Protein AF-A0A968FU90-F1 (afdb_monomer_lite)

pLDDT: mean 83.72, std 8.27, range [53.06, 94.0]

Structure (mmCIF, N/CA/C/O backbone):
data_AF-A0A968FU90-F1
#
_entry.id   AF-A0A968FU90-F1
#
loop_
_atom_site.group_PDB
_atom_site.id
_atom_site.type_symbol
_atom_site.label_atom_id
_atom_site.label_alt_id
_atom_site.label_comp_id
_atom_site.label_asym_id
_atom_site.label_entity_id
_atom_site.label_seq_id
_atom_site.pdbx_PDB_ins_code
_atom_site.Cartn_x
_atom_site.Cartn_y
_atom_site.Cartn_z
_atom_site.occupancy
_atom_site.B_iso_or_equiv
_atom_site.auth_seq_id
_atom_site.auth_comp_id
_atom_site.auth_asym_id
_atom_site.auth_atom_id
_atom_site.pdbx_PDB_model_num
ATOM 1 N N . MET A 1 1 ? 13.460 -11.693 4.987 1.00 53.06 1 MET A N 1
ATOM 2 C CA . MET A 1 1 ? 13.644 -10.265 4.635 1.00 53.06 1 MET A CA 1
ATOM 3 C C . MET A 1 1 ? 13.283 -9.438 5.865 1.00 53.06 1 MET A C 1
ATOM 5 O O . MET A 1 1 ? 12.239 -9.709 6.442 1.00 53.06 1 MET A O 1
ATOM 9 N N . ASN A 1 2 ? 14.136 -8.520 6.331 1.00 59.56 2 ASN A N 1
ATOM 10 C CA . ASN A 1 2 ? 13.842 -7.714 7.525 1.00 59.56 2 ASN A CA 1
ATOM 11 C C . ASN A 1 2 ? 12.652 -6.774 7.233 1.00 59.56 2 ASN A C 1
ATOM 13 O O . ASN A 1 2 ? 12.798 -5.812 6.483 1.00 59.56 2 ASN A O 1
ATOM 17 N N . GLN A 1 3 ? 11.470 -7.071 7.786 1.00 68.62 3 GLN A N 1
ATOM 18 C CA . GLN A 1 3 ? 10.212 -6.365 7.478 1.00 68.62 3 GLN A CA 1
ATOM 19 C C . GLN A 1 3 ? 10.122 -4.957 8.092 1.00 68.62 3 GLN A C 1
ATOM 21 O O . GLN A 1 3 ? 9.185 -4.206 7.822 1.00 68.62 3 GLN A O 1
ATOM 26 N N . THR A 1 4 ? 11.111 -4.578 8.901 1.00 78.19 4 THR A N 1
ATOM 27 C CA . THR A 1 4 ? 11.149 -3.302 9.622 1.00 78.19 4 THR A CA 1
ATOM 28 C C . THR A 1 4 ? 11.205 -2.099 8.676 1.00 78.19 4 THR A C 1
ATOM 30 O O . THR A 1 4 ? 10.466 -1.135 8.865 1.00 78.19 4 THR A O 1
ATOM 33 N N . ILE A 1 5 ? 12.032 -2.164 7.625 1.00 78.44 5 ILE A N 1
ATOM 34 C CA . ILE A 1 5 ? 12.237 -1.042 6.693 1.00 78.44 5 ILE A CA 1
ATOM 35 C C . ILE A 1 5 ? 10.966 -0.746 5.872 1.00 78.44 5 ILE A C 1
ATOM 37 O O . ILE A 1 5 ? 10.508 0.399 5.916 1.00 78.44 5 ILE A O 1
ATOM 41 N N . PRO A 1 6 ? 10.327 -1.732 5.199 1.00 80.25 6 PRO A N 1
ATOM 42 C CA . PRO A 1 6 ? 9.061 -1.499 4.500 1.00 80.25 6 PRO A CA 1
ATOM 43 C C . PRO A 1 6 ? 7.963 -0.973 5.424 1.00 80.25 6 PRO A C 1
ATOM 45 O O . PRO A 1 6 ? 7.224 -0.067 5.050 1.00 80.25 6 PRO A O 1
ATOM 48 N N . LYS A 1 7 ? 7.878 -1.476 6.662 1.00 83.12 7 LYS A N 1
ATOM 49 C CA . LYS A 1 7 ? 6.857 -1.033 7.617 1.00 83.12 7 LYS A CA 1
ATOM 50 C C . LYS A 1 7 ? 7.016 0.441 7.990 1.00 83.12 7 LYS A C 1
ATOM 52 O O . LYS A 1 7 ? 6.019 1.163 7.988 1.00 83.12 7 LYS A O 1
ATOM 57 N N . ILE A 1 8 ? 8.238 0.899 8.275 1.00 86.56 8 ILE A N 1
ATOM 58 C CA . ILE A 1 8 ? 8.512 2.317 8.567 1.00 86.56 8 ILE A CA 1
ATOM 59 C C . ILE A 1 8 ? 8.195 3.171 7.339 1.00 86.56 8 ILE A C 1
ATOM 61 O O . ILE A 1 8 ? 7.439 4.135 7.446 1.00 86.56 8 ILE A O 1
ATOM 65 N N . LEU A 1 9 ? 8.707 2.786 6.167 1.00 86.62 9 LEU A N 1
ATOM 66 C CA . LEU A 1 9 ? 8.511 3.536 4.929 1.00 86.62 9 LEU A CA 1
ATOM 67 C C . LEU A 1 9 ? 7.025 3.666 4.574 1.00 86.62 9 LEU A C 1
ATOM 69 O O . LEU A 1 9 ? 6.534 4.774 4.365 1.00 86.62 9 LEU A O 1
ATOM 73 N N . HIS A 1 10 ? 6.290 2.553 4.568 1.00 88.19 10 HIS A N 1
ATOM 74 C CA . HIS A 1 10 ? 4.871 2.548 4.230 1.00 88.19 10 HIS A CA 1
ATOM 75 C C . HIS A 1 10 ? 4.062 3.328 5.270 1.00 88.19 10 HIS A C 1
ATOM 77 O O . HIS A 1 10 ? 3.124 4.026 4.899 1.00 88.19 10 HIS A O 1
ATOM 83 N N . THR A 1 11 ? 4.416 3.255 6.560 1.00 90.56 11 THR A N 1
ATOM 84 C CA . THR A 1 11 ? 3.732 4.032 7.610 1.00 90.56 11 THR A CA 1
ATOM 85 C C . THR A 1 11 ? 3.934 5.532 7.401 1.00 90.56 11 THR A C 1
ATOM 87 O O . THR A 1 11 ? 2.967 6.291 7.454 1.00 90.56 11 THR A O 1
ATOM 90 N N . THR A 1 12 ? 5.160 5.970 7.110 1.00 90.00 12 THR A N 1
ATOM 91 C CA . THR A 1 12 ? 5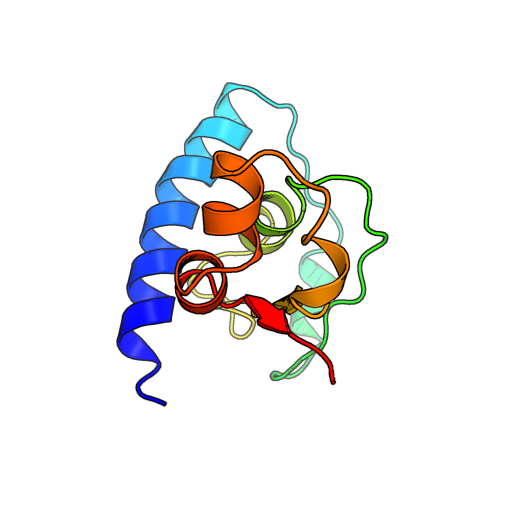.461 7.382 6.831 1.00 90.00 12 THR A CA 1
ATOM 92 C C . THR A 1 12 ? 4.717 7.874 5.592 1.00 90.00 12 THR A C 1
ATOM 94 O O . THR A 1 12 ? 4.038 8.901 5.649 1.00 90.00 12 THR A O 1
ATOM 97 N N . LEU A 1 13 ? 4.769 7.115 4.492 1.00 89.31 13 LEU A N 1
ATOM 98 C CA . LEU A 1 13 ? 4.038 7.439 3.265 1.00 89.31 13 LEU A CA 1
ATOM 99 C C . LEU A 1 13 ? 2.526 7.472 3.512 1.00 89.31 13 LEU A C 1
ATOM 101 O O . LEU A 1 13 ? 1.854 8.390 3.048 1.00 89.31 13 LEU A O 1
ATOM 105 N N . TRP A 1 14 ? 1.992 6.541 4.305 1.00 92.12 14 TRP A N 1
ATOM 106 C CA . TRP A 1 14 ? 0.581 6.531 4.682 1.00 92.12 14 TRP A CA 1
ATOM 107 C C . TRP A 1 14 ? 0.169 7.820 5.395 1.00 92.12 14 TRP A C 1
ATOM 109 O O . TRP A 1 14 ? -0.863 8.387 5.049 1.00 92.12 14 TRP A O 1
ATOM 119 N N . ILE A 1 15 ? 0.962 8.324 6.350 1.00 91.50 15 ILE A N 1
ATOM 120 C CA . ILE A 1 15 ? 0.641 9.574 7.063 1.00 91.50 15 ILE A CA 1
ATOM 121 C C . ILE A 1 15 ? 0.546 10.742 6.077 1.00 91.50 15 ILE A C 1
ATOM 123 O O . ILE A 1 15 ? -0.416 11.514 6.127 1.00 91.50 15 ILE A O 1
ATOM 127 N N . ILE A 1 16 ? 1.527 10.861 5.180 1.00 90.56 16 ILE A N 1
ATOM 128 C CA . ILE A 1 16 ? 1.600 11.941 4.190 1.00 90.56 16 ILE A CA 1
ATOM 129 C C . ILE A 1 16 ? 0.409 11.852 3.233 1.00 90.56 16 ILE A C 1
ATOM 131 O O . ILE A 1 16 ? -0.393 12.784 3.141 1.00 90.56 16 ILE A O 1
ATOM 135 N N . PHE A 1 17 ? 0.236 10.709 2.569 1.00 89.31 17 PHE A N 1
ATOM 136 C CA . PHE A 1 17 ? -0.803 10.550 1.560 1.00 89.31 17 PHE A CA 1
ATOM 137 C C . PHE A 1 17 ? -2.203 10.542 2.152 1.00 89.31 17 PHE A C 1
ATOM 139 O O . PHE A 1 17 ? -3.104 11.094 1.539 1.00 89.31 17 PHE A O 1
ATOM 146 N N . ARG A 1 18 ? -2.422 10.005 3.356 1.00 88.38 18 ARG A N 1
ATOM 147 C CA . ARG A 1 18 ? -3.755 10.038 3.969 1.00 88.38 18 ARG A CA 1
ATOM 148 C C . ARG A 1 18 ? -4.192 11.461 4.300 1.00 88.38 18 ARG A C 1
ATOM 150 O O . ARG A 1 18 ? -5.378 11.763 4.177 1.00 88.38 18 ARG A O 1
ATOM 157 N N . ARG A 1 19 ? -3.260 12.331 4.708 1.00 88.06 19 ARG A N 1
ATOM 158 C CA . ARG A 1 19 ? -3.539 13.761 4.911 1.00 88.06 19 ARG A CA 1
ATOM 159 C C . ARG A 1 19 ? -3.864 14.448 3.593 1.00 88.06 19 ARG A C 1
ATOM 161 O O . ARG A 1 19 ? -4.871 15.143 3.532 1.00 88.06 19 ARG A O 1
ATOM 168 N N . LEU A 1 20 ? -3.071 14.194 2.553 1.00 88.69 20 LEU A N 1
ATOM 169 C CA . LEU A 1 20 ? -3.330 14.726 1.215 1.00 88.69 20 LEU A CA 1
ATOM 170 C C . LEU A 1 20 ? -4.690 14.256 0.694 1.00 88.69 20 LEU A C 1
ATOM 172 O O . LEU A 1 20 ? -5.533 15.091 0.413 1.00 88.69 20 LEU A O 1
ATOM 176 N N . LEU A 1 21 ? -4.961 12.950 0.691 1.00 87.31 21 LEU A N 1
ATOM 177 C CA . LEU A 1 21 ? -6.231 12.378 0.242 1.00 87.31 21 LEU A CA 1
ATOM 178 C C . LEU A 1 21 ? -7.425 12.969 0.997 1.00 87.31 21 LEU A C 1
ATOM 180 O O . LEU A 1 21 ? -8.412 13.323 0.369 1.00 87.31 21 LEU A O 1
ATOM 184 N N . LYS A 1 22 ? -7.343 13.140 2.323 1.00 84.19 22 LYS A N 1
ATOM 185 C CA . LYS A 1 22 ? -8.420 13.793 3.087 1.00 84.19 22 LYS A CA 1
ATOM 186 C C . LYS A 1 22 ? -8.611 15.271 2.734 1.00 84.19 22 LYS A C 1
ATOM 188 O O . LYS A 1 22 ? -9.729 15.758 2.837 1.00 84.19 22 LYS A O 1
ATOM 193 N N . ALA A 1 23 ? -7.536 15.980 2.395 1.00 84.56 23 ALA A N 1
ATOM 194 C CA . ALA A 1 23 ? -7.570 17.416 2.134 1.00 84.56 23 ALA A CA 1
ATOM 195 C C . ALA A 1 23 ? -7.959 17.752 0.688 1.00 84.56 23 ALA A C 1
ATOM 197 O O . ALA A 1 23 ? -8.671 18.724 0.460 1.00 84.56 23 ALA A O 1
ATOM 198 N N . SER A 1 24 ? -7.495 16.968 -0.286 1.00 77.38 24 SER A N 1
ATOM 199 C CA . SER A 1 24 ? -7.622 17.275 -1.713 1.00 77.38 24 SER A CA 1
ATOM 200 C C . SER A 1 24 ? -8.634 16.408 -2.452 1.00 77.38 24 SER A C 1
ATOM 202 O O . SER A 1 24 ? -8.969 16.711 -3.595 1.00 77.38 24 SER A O 1
ATOM 204 N N . THR A 1 25 ? -9.142 15.338 -1.834 1.00 70.38 25 THR A N 1
ATOM 205 C CA . THR A 1 25 ? -10.061 14.409 -2.498 1.00 70.38 25 THR A CA 1
ATOM 206 C C . THR A 1 25 ? -11.229 14.037 -1.587 1.00 70.38 25 THR A C 1
ATOM 208 O O . THR A 1 25 ? -11.091 13.952 -0.369 1.00 70.38 25 THR A O 1
ATOM 211 N N . ARG A 1 26 ? -12.403 13.761 -2.165 1.00 86.19 26 ARG A N 1
ATOM 212 C CA . ARG A 1 26 ? -13.527 13.137 -1.442 1.00 86.19 26 ARG A CA 1
ATOM 213 C C . ARG A 1 26 ? -13.261 11.635 -1.256 1.00 86.19 26 ARG A C 1
ATOM 215 O O . ARG A 1 26 ? -14.059 10.808 -1.678 1.00 86.19 26 ARG A O 1
ATOM 222 N N . PHE A 1 27 ? -12.100 11.281 -0.699 1.00 88.75 27 PHE A N 1
ATOM 223 C CA . PHE A 1 27 ? -11.673 9.892 -0.537 1.00 88.75 27 PHE A CA 1
ATOM 224 C C . PHE A 1 27 ? -12.545 9.184 0.500 1.00 88.75 27 PHE A C 1
ATOM 226 O O . PHE A 1 27 ? -12.361 9.341 1.711 1.00 88.75 27 PHE A O 1
ATOM 233 N N . VAL A 1 28 ? -13.503 8.411 -0.002 1.00 89.69 28 VAL A N 1
ATOM 234 C CA . VAL A 1 28 ? -14.457 7.626 0.779 1.00 89.69 28 VAL A CA 1
ATOM 235 C C . VAL A 1 28 ? -14.023 6.167 0.729 1.00 89.69 28 VAL A C 1
ATOM 237 O O . VAL A 1 28 ? -13.560 5.677 -0.297 1.00 89.69 28 VAL A O 1
ATOM 240 N N . VAL A 1 29 ? -14.127 5.485 1.866 1.00 91.56 29 VAL A N 1
ATOM 241 C CA . VAL A 1 29 ? -13.793 4.067 1.974 1.00 91.56 29 VAL A CA 1
ATOM 242 C C . VAL A 1 29 ? -14.931 3.369 2.693 1.00 91.56 29 VAL A C 1
ATOM 244 O O . VAL A 1 29 ? -15.194 3.676 3.856 1.00 91.56 29 VAL A O 1
ATOM 247 N N . GLU A 1 30 ? -15.548 2.421 2.007 1.00 94.00 30 GLU A N 1
ATOM 248 C CA . GLU A 1 30 ? -16.710 1.655 2.460 1.00 94.00 30 GLU A CA 1
ATOM 249 C C . GLU A 1 30 ? -16.322 0.183 2.659 1.00 94.00 30 GLU A C 1
ATOM 251 O O . GLU A 1 30 ? -15.271 -0.255 2.181 1.00 94.00 30 GLU A O 1
ATOM 256 N N . GLY A 1 31 ? -17.132 -0.584 3.395 1.00 93.00 31 GLY A N 1
ATOM 257 C CA . GLY A 1 31 ? -16.923 -2.027 3.541 1.00 93.00 31 GLY A CA 1
ATOM 258 C C . GLY A 1 31 ? -15.730 -2.427 4.416 1.00 93.00 31 GLY A C 1
ATOM 259 O O . GLY A 1 31 ? -15.237 -3.550 4.303 1.00 93.00 31 GLY A O 1
ATOM 260 N N . LYS A 1 32 ? -15.219 -1.531 5.272 1.00 90.19 32 LYS A N 1
ATOM 261 C CA . LYS A 1 32 ? -14.053 -1.815 6.136 1.00 90.19 32 LYS A CA 1
ATOM 262 C C . LYS A 1 32 ? -14.332 -2.890 7.174 1.00 90.19 32 LYS A C 1
ATOM 264 O O . LYS A 1 32 ? -13.421 -3.610 7.567 1.00 90.19 32 LYS A O 1
ATOM 269 N N . GLU A 1 33 ? -15.569 -2.970 7.626 1.00 91.31 33 GLU A N 1
ATOM 270 C CA . GLU A 1 33 ? -16.086 -3.952 8.566 1.00 91.31 33 GLU A CA 1
ATOM 271 C C . GLU A 1 33 ? -15.894 -5.389 8.068 1.00 91.31 33 GLU A C 1
ATOM 273 O O . GLU A 1 33 ? -15.585 -6.270 8.868 1.00 91.31 33 GLU A O 1
ATOM 278 N N . HIS A 1 34 ? -15.940 -5.619 6.751 1.00 92.19 34 HIS A N 1
ATOM 279 C CA . HIS A 1 34 ? -15.698 -6.940 6.167 1.00 92.19 34 HIS A CA 1
ATOM 280 C C . HIS A 1 34 ? -14.268 -7.436 6.401 1.00 92.19 34 HIS A C 1
ATOM 282 O O . HIS A 1 34 ? -14.031 -8.640 6.449 1.00 92.19 34 HIS A O 1
ATOM 288 N N . LEU A 1 35 ? -13.311 -6.525 6.605 1.00 90.25 35 LEU A N 1
ATOM 289 C CA . LEU A 1 35 ? -11.922 -6.890 6.871 1.00 90.25 35 LEU A CA 1
ATOM 290 C C . LEU A 1 35 ? -11.747 -7.591 8.224 1.00 90.25 35 LEU A C 1
ATOM 292 O O . LEU A 1 35 ? -10.788 -8.338 8.383 1.00 90.25 35 LEU A O 1
ATOM 296 N N . ALA A 1 36 ? -12.649 -7.379 9.190 1.00 88.44 36 ALA A N 1
ATOM 297 C CA . ALA A 1 36 ? -12.569 -8.026 10.502 1.00 88.44 36 ALA A CA 1
ATOM 298 C C . ALA A 1 36 ? -12.839 -9.539 10.436 1.00 88.44 36 ALA A C 1
ATOM 300 O O . ALA A 1 36 ? -12.342 -10.284 11.276 1.00 88.44 36 ALA A O 1
ATOM 301 N N . ALA A 1 37 ? -13.597 -9.991 9.431 1.00 92.25 37 ALA A N 1
ATOM 302 C CA . ALA A 1 37 ? -13.882 -11.406 9.200 1.00 92.25 37 ALA A CA 1
ATOM 303 C C . ALA A 1 37 ? -12.766 -12.127 8.421 1.00 92.25 37 ALA A C 1
ATOM 305 O O . ALA A 1 37 ? -12.791 -13.350 8.296 1.00 92.25 37 ALA A O 1
ATOM 306 N N . ILE A 1 38 ? -11.792 -11.386 7.882 1.00 91.19 38 ILE A N 1
ATOM 307 C CA . ILE A 1 38 ? -10.712 -11.929 7.059 1.00 91.19 38 ILE A CA 1
ATOM 308 C C . ILE A 1 38 ? -9.477 -12.152 7.942 1.00 91.19 38 ILE A C 1
ATOM 310 O O . ILE A 1 38 ? -9.015 -11.253 8.641 1.00 91.19 38 ILE A O 1
ATOM 314 N N . GLY A 1 39 ? -8.914 -13.359 7.904 1.00 89.69 39 GLY A N 1
ATOM 315 C CA . GLY A 1 39 ? -7.624 -13.650 8.531 1.00 89.69 39 GLY A CA 1
ATOM 316 C C . GLY A 1 39 ? -6.452 -13.103 7.708 1.00 89.69 39 GLY A C 1
ATOM 317 O O . GLY A 1 39 ? -6.518 -13.044 6.482 1.00 89.69 39 GLY A O 1
ATOM 318 N N . ALA A 1 40 ? -5.357 -12.724 8.368 1.00 88.56 40 ALA A N 1
ATOM 319 C CA . ALA A 1 40 ? -4.096 -12.418 7.692 1.00 88.56 40 ALA A CA 1
ATOM 320 C C . ALA A 1 40 ? -3.216 -13.685 7.575 1.00 88.56 40 ALA A C 1
ATOM 322 O O . ALA A 1 40 ? -3.225 -14.500 8.499 1.00 88.56 40 ALA A O 1
ATOM 323 N N . PRO A 1 41 ? -2.410 -13.841 6.503 1.00 91.31 41 PRO A N 1
ATOM 324 C CA . PRO A 1 41 ? -2.258 -12.932 5.362 1.00 91.31 41 PRO A CA 1
ATOM 325 C C . PRO A 1 41 ? -3.408 -13.049 4.347 1.00 91.31 41 PRO A C 1
ATOM 327 O O . PRO A 1 41 ? -3.988 -14.115 4.176 1.00 91.31 41 PRO A O 1
ATOM 330 N N . ALA A 1 42 ? -3.694 -11.956 3.634 1.00 92.31 42 ALA A N 1
ATOM 331 C CA . ALA A 1 42 ? -4.730 -11.902 2.602 1.00 92.31 42 ALA A CA 1
ATOM 332 C C . ALA A 1 42 ? -4.192 -11.284 1.303 1.00 92.31 42 ALA A C 1
ATOM 334 O O . ALA A 1 42 ? -3.287 -10.447 1.330 1.00 92.31 42 ALA A O 1
ATOM 335 N N . ILE A 1 43 ? -4.773 -11.686 0.170 1.00 92.69 43 ILE A N 1
ATOM 336 C CA . ILE A 1 43 ? -4.492 -11.101 -1.145 1.00 92.69 43 ILE A CA 1
ATOM 337 C C . ILE A 1 43 ? -5.613 -10.120 -1.479 1.00 92.69 43 ILE A C 1
ATOM 339 O O . ILE A 1 43 ? -6.778 -10.502 -1.558 1.00 92.69 43 ILE A O 1
ATOM 343 N N . PHE A 1 44 ? -5.250 -8.862 -1.719 1.00 91.50 44 PHE A N 1
ATOM 344 C CA . PHE A 1 44 ? -6.173 -7.855 -2.233 1.00 91.50 44 PHE A CA 1
ATOM 345 C C . PHE A 1 44 ? -6.143 -7.884 -3.759 1.00 91.50 44 PHE A C 1
ATOM 347 O O . PHE A 1 44 ? -5.163 -7.467 -4.375 1.00 91.50 44 PHE A O 1
ATOM 354 N N . ALA A 1 45 ? -7.218 -8.374 -4.370 1.00 91.88 45 ALA A N 1
ATOM 355 C CA . ALA A 1 45 ? -7.425 -8.273 -5.808 1.00 91.88 45 ALA A CA 1
ATOM 356 C C . ALA A 1 45 ? -8.156 -6.959 -6.114 1.00 91.88 45 ALA A C 1
ATOM 358 O O . ALA A 1 45 ? -9.302 -6.777 -5.712 1.00 91.88 45 ALA A O 1
ATOM 359 N N . SER A 1 46 ? -7.487 -6.031 -6.799 1.00 89.69 46 SER A N 1
ATOM 360 C CA . SER A 1 46 ? -8.051 -4.733 -7.182 1.00 89.69 46 SER A CA 1
ATOM 361 C C . SER A 1 46 ? -8.157 -4.629 -8.700 1.00 89.69 46 SER A C 1
ATOM 363 O O . SER A 1 46 ? -7.284 -5.102 -9.432 1.00 89.69 46 SER A O 1
ATOM 365 N N . ASN A 1 47 ? -9.226 -3.994 -9.176 1.00 90.75 47 ASN A N 1
ATOM 366 C CA . ASN A 1 47 ? -9.308 -3.525 -10.549 1.00 90.75 47 ASN A CA 1
ATOM 367 C C . ASN A 1 47 ? -8.281 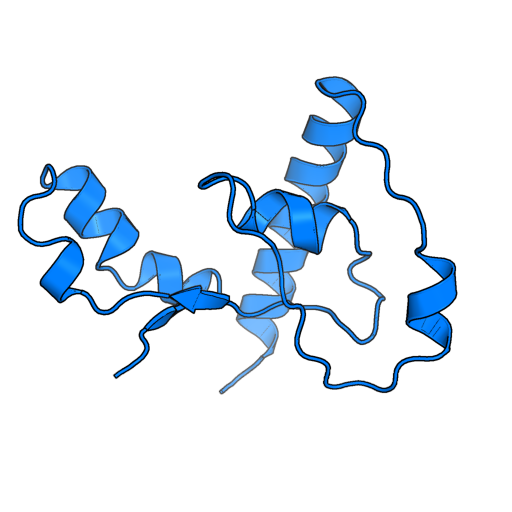-2.399 -10.733 1.00 90.75 47 ASN A C 1
ATOM 369 O O . ASN A 1 47 ? -8.474 -1.289 -10.249 1.00 90.75 47 ASN A O 1
ATOM 373 N N . HIS A 1 48 ? -7.176 -2.686 -11.418 1.00 87.19 48 HIS A N 1
ATOM 374 C CA . HIS A 1 48 ? -6.141 -1.683 -11.638 1.00 87.19 48 HIS A CA 1
ATOM 375 C C . HIS A 1 48 ? -6.668 -0.587 -12.575 1.00 87.19 48 HIS A C 1
ATOM 377 O O . HIS A 1 48 ? -6.955 -0.864 -13.741 1.00 87.19 48 HIS A O 1
ATOM 383 N N . GLN A 1 49 ? -6.847 0.631 -12.064 1.00 89.00 49 GLN A N 1
ATOM 384 C CA . GLN A 1 49 ? -7.354 1.777 -12.833 1.00 89.00 49 GLN A CA 1
ATOM 385 C C . GLN A 1 49 ? -6.277 2.836 -13.049 1.00 89.00 49 GLN A C 1
ATOM 387 O O . GLN A 1 49 ? -6.317 3.561 -14.043 1.00 89.00 49 GLN A O 1
ATOM 392 N N . SER A 1 50 ? -5.320 2.949 -12.126 1.00 86.38 50 SER A N 1
ATOM 393 C CA . SER A 1 50 ? -4.332 4.019 -12.172 1.00 86.38 50 SER A CA 1
ATOM 394 C C . SER A 1 50 ? -3.023 3.656 -11.482 1.00 86.38 50 SER A C 1
ATOM 396 O O . SER A 1 50 ? -2.955 2.793 -10.611 1.00 86.38 50 SER A O 1
ATOM 398 N N . GLU A 1 51 ? -1.966 4.405 -11.789 1.00 83.81 51 GLU A N 1
ATOM 399 C CA . GLU A 1 51 ? -0.693 4.309 -11.065 1.00 83.81 51 GLU A CA 1
ATOM 400 C C . GLU A 1 51 ? -0.792 4.764 -9.594 1.00 83.81 51 GLU A C 1
ATOM 402 O O . GLU A 1 51 ? 0.150 4.566 -8.829 1.00 83.81 51 GLU A O 1
ATOM 407 N N . MET A 1 52 ? -1.923 5.352 -9.182 1.00 85.25 52 MET A N 1
ATOM 408 C CA . MET A 1 52 ? -2.181 5.770 -7.801 1.00 85.25 52 MET A CA 1
ATOM 409 C C . MET A 1 52 ? -2.710 4.637 -6.918 1.00 85.25 52 MET A C 1
ATOM 411 O O . MET A 1 52 ? -2.749 4.794 -5.697 1.00 85.25 52 MET A O 1
ATOM 415 N N . ASP A 1 53 ? -3.082 3.487 -7.482 1.00 87.25 53 ASP A N 1
ATOM 416 C CA . ASP A 1 53 ? -3.636 2.358 -6.724 1.00 87.25 53 ASP A CA 1
ATOM 417 C C . ASP A 1 53 ? -2.708 1.899 -5.573 1.00 87.25 53 ASP A C 1
ATOM 419 O O . ASP A 1 53 ? -3.205 1.685 -4.462 1.00 87.25 53 ASP A O 1
ATOM 423 N N . PRO A 1 54 ? -1.363 1.874 -5.736 1.00 85.81 54 PRO A N 1
ATOM 424 C CA . PRO A 1 54 ? -0.435 1.575 -4.647 1.00 85.81 54 PRO A CA 1
ATOM 425 C C . PRO A 1 54 ? -0.421 2.586 -3.490 1.00 85.81 54 PRO A C 1
ATOM 427 O O . PRO A 1 54 ? 0.159 2.307 -2.442 1.00 85.81 54 PRO A O 1
ATOM 430 N N . VAL A 1 55 ? -1.041 3.756 -3.663 1.00 87.19 55 VAL A N 1
ATOM 431 C CA . VAL A 1 55 ? -1.244 4.776 -2.623 1.00 87.19 55 VAL A CA 1
ATOM 432 C C . VAL A 1 55 ? -2.661 4.689 -2.055 1.00 87.19 55 VAL A C 1
ATOM 434 O O . VAL A 1 55 ? -2.847 4.748 -0.838 1.00 87.19 55 VAL A O 1
ATOM 437 N N . LEU A 1 56 ? -3.664 4.523 -2.922 1.00 89.50 56 LEU A N 1
ATOM 438 C CA . LEU A 1 56 ? -5.079 4.517 -2.548 1.00 89.50 56 LEU A CA 1
ATOM 439 C C . LEU A 1 56 ? -5.449 3.300 -1.696 1.00 89.50 56 LEU A C 1
ATOM 441 O O . LEU A 1 56 ? -6.085 3.460 -0.654 1.00 89.50 56 LEU A O 1
ATOM 445 N N . ILE A 1 57 ? -5.006 2.100 -2.081 1.00 89.56 57 ILE A N 1
ATOM 446 C CA . ILE A 1 57 ? -5.313 0.854 -1.362 1.00 89.56 57 ILE A CA 1
ATOM 447 C C . ILE A 1 57 ? -4.773 0.884 0.085 1.00 89.56 57 ILE A C 1
ATOM 449 O O . ILE A 1 57 ? -5.553 0.701 1.021 1.00 89.56 57 ILE A O 1
ATOM 453 N N . PRO A 1 58 ? -3.487 1.178 0.356 1.00 88.19 58 PRO A N 1
ATOM 454 C CA . PRO A 1 58 ? -2.992 1.262 1.728 1.00 88.19 58 PRO A CA 1
ATOM 455 C C . PRO A 1 58 ? -3.537 2.502 2.434 1.00 88.19 58 PRO A C 1
ATOM 457 O O . PRO A 1 58 ? -3.754 2.467 3.645 1.00 88.19 58 PRO A O 1
ATOM 460 N N . GLY A 1 59 ? -3.822 3.578 1.692 1.00 88.56 59 GLY A N 1
ATOM 461 C CA . GLY A 1 59 ? -4.549 4.744 2.181 1.00 88.56 59 GLY A CA 1
ATOM 462 C C . GLY A 1 59 ? -5.945 4.399 2.701 1.00 88.56 59 GLY A C 1
ATOM 463 O O . GLY A 1 59 ? -6.411 5.053 3.636 1.00 88.56 59 GLY A O 1
ATOM 464 N N . ALA A 1 60 ? -6.587 3.352 2.177 1.00 89.56 60 ALA A N 1
ATOM 465 C CA . ALA A 1 60 ? -7.864 2.845 2.667 1.00 89.56 60 ALA A CA 1
ATOM 466 C C . ALA A 1 60 ? -7.731 2.154 4.037 1.00 89.56 60 ALA A C 1
ATOM 468 O O . ALA A 1 60 ? -8.617 2.291 4.892 1.00 89.56 60 ALA A O 1
ATOM 469 N N . LEU A 1 61 ? -6.593 1.500 4.283 1.00 89.62 61 LEU A N 1
ATOM 470 C CA . LEU A 1 61 ? -6.264 0.810 5.531 1.00 89.62 61 LEU A CA 1
ATOM 471 C C . LEU A 1 61 ? -5.690 1.755 6.604 1.00 89.62 61 LEU A C 1
ATOM 473 O O . LEU A 1 61 ? -5.548 2.968 6.412 1.00 89.62 61 LEU A O 1
ATOM 477 N N . THR A 1 62 ? -5.394 1.197 7.780 1.00 85.94 62 THR A N 1
ATOM 478 C CA . THR A 1 62 ? -4.625 1.854 8.847 1.00 85.94 62 THR A CA 1
ATOM 479 C C . THR A 1 62 ? -3.322 1.080 9.090 1.00 85.94 62 THR A C 1
ATOM 481 O O . THR A 1 62 ? -3.338 -0.145 8.980 1.00 85.94 62 THR A O 1
ATOM 484 N N . PRO A 1 63 ? -2.204 1.722 9.486 1.00 86.31 63 PRO A N 1
ATOM 485 C CA . PRO A 1 63 ? -0.939 1.016 9.741 1.00 86.31 63 PRO A CA 1
ATOM 486 C C . PRO A 1 63 ? -0.989 0.005 10.897 1.00 86.31 63 PRO A C 1
ATOM 488 O O . PRO A 1 63 ? -0.064 -0.782 11.075 1.00 86.31 63 PRO A O 1
ATOM 491 N N . ARG A 1 64 ? -2.057 0.042 11.707 1.00 86.75 64 ARG A N 1
ATOM 492 C CA . ARG A 1 64 ? -2.332 -0.925 12.781 1.00 86.75 64 ARG A CA 1
ATOM 493 C C . ARG A 1 64 ? -3.097 -2.158 12.294 1.00 86.75 64 ARG A C 1
ATOM 495 O O . ARG A 1 64 ? -3.268 -3.096 13.061 1.00 86.75 64 ARG A O 1
ATOM 502 N N . SER A 1 65 ? -3.590 -2.140 11.059 1.00 88.25 65 SER A N 1
ATOM 503 C CA . SER A 1 65 ? -4.287 -3.271 10.461 1.00 88.25 65 SER A CA 1
ATOM 504 C C . SER A 1 65 ? -3.347 -4.476 10.329 1.00 88.25 65 SER A C 1
ATOM 506 O O . SER A 1 65 ? -2.184 -4.286 9.962 1.00 88.25 65 SER A O 1
ATOM 508 N N . PRO A 1 66 ? -3.833 -5.713 10.546 1.00 89.94 66 PRO A N 1
ATOM 509 C CA . PRO A 1 66 ? -3.043 -6.922 10.301 1.00 89.94 66 PRO A CA 1
ATOM 510 C C . PRO A 1 66 ? -2.684 -7.111 8.816 1.00 89.94 66 PRO A C 1
ATOM 512 O O . PRO A 1 66 ? -1.799 -7.894 8.492 1.00 89.94 66 PRO A O 1
ATOM 515 N N . PHE A 1 67 ? -3.333 -6.368 7.914 1.00 91.19 67 PHE A N 1
ATOM 516 C CA . PHE A 1 67 ? -3.086 -6.384 6.470 1.00 91.19 67 PHE A CA 1
ATOM 517 C C . PHE A 1 67 ? -1.990 -5.405 6.016 1.00 91.19 67 PHE A C 1
ATOM 519 O O . PHE A 1 67 ? -1.813 -5.186 4.820 1.00 91.19 67 PHE A O 1
ATOM 526 N N . PHE A 1 68 ? -1.285 -4.766 6.954 1.00 89.06 68 PHE A N 1
ATOM 527 C CA . PHE A 1 68 ? -0.254 -3.773 6.665 1.00 89.06 68 PHE A CA 1
ATOM 528 C C . PHE A 1 68 ? 1.149 -4.279 7.052 1.00 89.06 68 PHE A C 1
ATOM 530 O O . PHE A 1 68 ? 1.309 -4.840 8.139 1.00 89.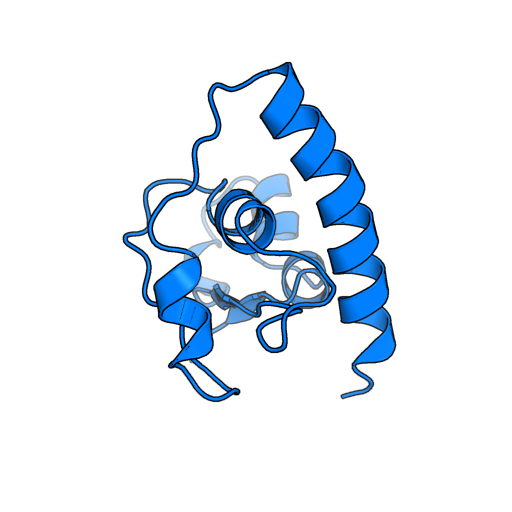06 68 PHE A O 1
ATOM 537 N N . PRO A 1 69 ? 2.203 -4.008 6.256 1.00 89.62 69 PRO A N 1
ATOM 538 C CA . PRO A 1 69 ? 2.207 -3.306 4.967 1.00 89.62 69 PRO A CA 1
ATOM 539 C C . PRO A 1 69 ? 1.653 -4.158 3.811 1.00 89.62 69 PRO A C 1
ATOM 541 O O . PRO A 1 69 ? 1.728 -5.382 3.840 1.00 89.62 69 PRO A O 1
ATOM 544 N N . ILE A 1 70 ? 1.129 -3.491 2.779 1.00 90.31 70 ILE A N 1
ATOM 545 C CA . ILE A 1 70 ? 0.712 -4.135 1.525 1.00 90.31 70 ILE A CA 1
ATOM 546 C C . ILE A 1 70 ? 1.919 -4.269 0.597 1.00 90.31 70 ILE A C 1
ATOM 548 O O . ILE A 1 70 ? 2.697 -3.325 0.458 1.00 90.31 70 ILE A O 1
ATOM 552 N N . TYR A 1 71 ? 2.025 -5.417 -0.067 1.00 90.81 71 TYR A N 1
ATOM 553 C CA . TYR A 1 71 ? 2.991 -5.673 -1.131 1.00 90.81 71 TYR A CA 1
ATOM 554 C C . TYR A 1 71 ? 2.267 -5.844 -2.463 1.00 90.81 71 TYR A C 1
ATOM 556 O O . TYR A 1 71 ? 1.142 -6.344 -2.504 1.00 90.81 71 TYR A O 1
ATOM 564 N N . TYR A 1 72 ? 2.925 -5.446 -3.547 1.00 89.69 72 TYR A N 1
ATOM 565 C CA . TYR A 1 72 ? 2.342 -5.433 -4.881 1.00 89.69 72 TYR A CA 1
ATOM 566 C C . TYR A 1 72 ? 3.040 -6.403 -5.807 1.00 89.69 72 TYR A C 1
ATOM 568 O O . TYR A 1 72 ? 4.261 -6.565 -5.800 1.00 89.69 72 TYR A O 1
ATOM 576 N N . VAL A 1 73 ? 2.225 -6.987 -6.667 1.00 88.62 73 VAL A N 1
ATOM 577 C CA . VAL A 1 73 ? 2.676 -7.771 -7.799 1.00 88.62 73 VAL A CA 1
ATOM 578 C C . VAL A 1 73 ? 2.870 -6.809 -8.967 1.00 88.62 73 VAL A C 1
ATOM 580 O O . VAL A 1 73 ? 1.919 -6.183 -9.429 1.00 88.62 73 VAL A O 1
ATOM 583 N N . ALA A 1 74 ? 4.110 -6.657 -9.419 1.00 83.50 74 ALA A N 1
ATOM 584 C CA . ALA A 1 74 ? 4.477 -5.785 -10.527 1.00 83.50 74 ALA A CA 1
ATOM 585 C C . ALA A 1 74 ? 4.798 -6.595 -11.789 1.00 83.50 74 ALA A C 1
ATOM 587 O O . ALA A 1 74 ? 5.088 -7.794 -11.738 1.00 83.50 74 ALA A O 1
ATOM 588 N N . ARG A 1 75 ? 4.771 -5.926 -12.945 1.00 80.69 75 ARG A N 1
ATOM 589 C CA . ARG A 1 75 ? 5.236 -6.514 -14.207 1.00 80.69 75 ARG A CA 1
ATOM 590 C C . ARG A 1 75 ? 6.766 -6.579 -14.241 1.00 80.69 75 ARG A C 1
ATOM 592 O O . ARG A 1 75 ? 7.450 -5.771 -13.614 1.00 80.69 75 ARG A O 1
ATOM 599 N N . GLY A 1 76 ? 7.301 -7.541 -14.992 1.00 77.56 76 GLY A N 1
ATOM 600 C CA . GLY A 1 76 ? 8.740 -7.682 -15.217 1.00 77.56 76 GLY A CA 1
ATOM 601 C C . GLY A 1 76 ? 9.360 -6.482 -15.945 1.00 77.56 76 GLY A C 1
ATOM 602 O O . GLY A 1 76 ? 8.705 -5.808 -16.744 1.00 77.56 76 GLY A O 1
ATOM 603 N N . LYS A 1 77 ? 10.654 -6.236 -15.696 1.00 69.31 77 LYS A N 1
ATOM 604 C CA . LYS A 1 77 ? 11.393 -5.063 -16.208 1.00 69.31 77 LYS A CA 1
ATOM 605 C C . LYS A 1 77 ? 11.373 -4.919 -17.733 1.00 69.31 77 LYS A C 1
ATOM 607 O O . LYS A 1 77 ? 11.352 -3.792 -18.217 1.00 69.31 77 LYS A O 1
ATOM 612 N N . GLY A 1 78 ? 11.327 -6.036 -18.464 1.00 67.19 78 GLY A N 1
ATOM 613 C CA . GLY A 1 78 ? 11.327 -6.051 -19.932 1.00 67.19 78 GLY A CA 1
ATOM 614 C C . GLY A 1 78 ? 10.145 -5.308 -20.564 1.00 67.19 78 GLY A C 1
ATOM 615 O O . GLY A 1 78 ? 10.230 -4.851 -21.693 1.00 67.19 78 GLY A O 1
ATOM 616 N N . LYS A 1 79 ? 9.044 -5.108 -19.826 1.00 72.81 79 LYS A N 1
ATOM 617 C CA . LYS A 1 79 ? 7.884 -4.335 -20.305 1.00 72.81 79 LYS A CA 1
ATOM 618 C C . LYS A 1 79 ? 8.065 -2.815 -20.218 1.00 72.81 79 LYS A C 1
ATOM 620 O O . LYS A 1 79 ? 7.185 -2.087 -20.659 1.00 72.81 79 LYS A O 1
ATOM 625 N N . TYR A 1 80 ? 9.173 -2.342 -19.648 1.00 70.56 80 TYR A N 1
ATOM 626 C CA . TYR A 1 80 ? 9.470 -0.919 -19.468 1.00 70.56 80 TYR A CA 1
ATOM 627 C C . TYR A 1 80 ? 10.683 -0.463 -20.294 1.00 70.56 80 TYR A C 1
ATOM 629 O O . TYR A 1 80 ? 11.215 0.621 -20.054 1.00 70.56 80 TYR A O 1
ATOM 637 N N . GLU A 1 81 ? 11.157 -1.287 -21.234 1.00 72.44 81 GLU A N 1
ATOM 638 C CA . GLU A 1 81 ? 12.380 -1.002 -21.991 1.00 72.44 81 GLU A CA 1
ATOM 639 C C . GLU A 1 81 ? 12.243 0.179 -22.948 1.00 72.44 81 GLU A C 1
ATOM 641 O O . GLU A 1 81 ? 13.204 0.944 -23.053 1.00 72.44 81 GLU A O 1
ATOM 646 N N . ASP A 1 82 ? 11.045 0.360 -23.510 1.00 78.62 82 ASP A N 1
ATOM 647 C CA . ASP A 1 82 ? 10.688 1.419 -24.463 1.00 78.62 82 ASP A CA 1
ATOM 648 C C . ASP A 1 82 ? 10.254 2.732 -23.786 1.00 78.62 82 ASP A C 1
ATOM 650 O O . ASP A 1 82 ? 9.906 3.710 -24.449 1.00 78.62 82 ASP A O 1
ATOM 654 N N . LEU A 1 83 ? 10.236 2.778 -22.449 1.00 78.75 83 LEU A N 1
ATOM 655 C CA . LEU A 1 83 ? 9.870 3.990 -21.722 1.00 78.75 83 LEU A CA 1
ATOM 656 C C . LEU A 1 83 ? 11.031 4.983 -21.639 1.00 78.75 83 LEU A C 1
ATOM 658 O O . LEU A 1 83 ? 12.203 4.612 -21.577 1.00 78.75 83 LEU A O 1
ATOM 662 N N . HIS A 1 84 ? 10.674 6.265 -21.515 1.00 81.94 84 HIS A N 1
ATOM 663 C CA . HIS A 1 84 ? 11.615 7.352 -21.249 1.00 81.94 84 HIS A CA 1
ATOM 664 C C . HIS A 1 84 ? 12.587 6.989 -20.099 1.00 81.94 84 HIS A C 1
ATOM 666 O O . HIS A 1 84 ? 12.128 6.450 -19.082 1.00 81.94 84 HIS A O 1
ATOM 672 N N . PRO A 1 85 ? 13.892 7.321 -20.185 1.00 78.94 85 PRO A N 1
ATOM 673 C CA . PRO A 1 85 ? 14.921 6.847 -19.249 1.00 78.94 85 PRO A CA 1
ATOM 674 C C . PRO A 1 85 ? 14.593 7.057 -17.765 1.00 78.94 85 PRO A C 1
ATOM 676 O O . PRO A 1 85 ? 14.836 6.177 -16.941 1.00 78.94 85 PRO A O 1
ATOM 679 N N . LEU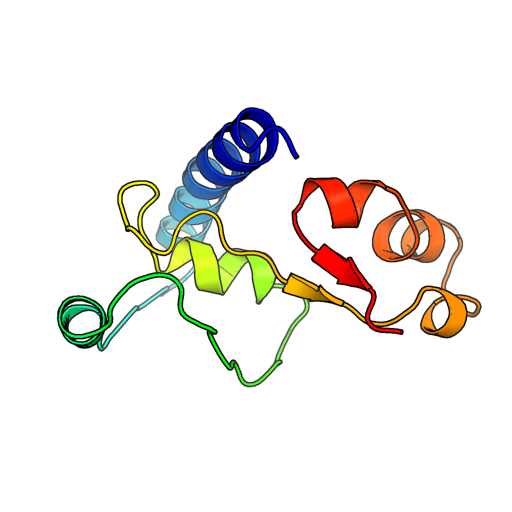 A 1 86 ? 13.965 8.188 -17.426 1.00 78.06 86 LEU A N 1
ATOM 680 C CA . LEU A 1 86 ? 13.507 8.475 -16.063 1.00 78.06 86 LEU A CA 1
ATOM 681 C C . LEU A 1 86 ? 12.447 7.472 -15.577 1.00 78.06 86 LEU A C 1
ATOM 683 O O . LEU A 1 86 ? 12.556 6.936 -14.477 1.00 78.06 86 LEU A O 1
ATOM 687 N N . LYS A 1 87 ? 11.440 7.183 -16.410 1.00 75.62 87 LYS A N 1
ATOM 688 C CA . LYS A 1 87 ? 10.395 6.202 -16.095 1.00 75.62 87 LYS A CA 1
ATOM 689 C C . LYS A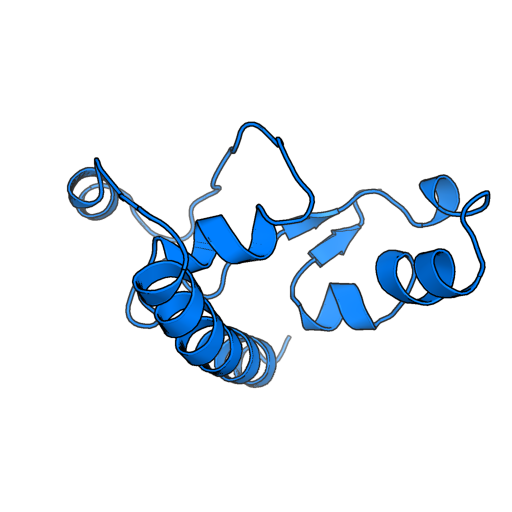 1 87 ? 10.999 4.804 -15.987 1.00 75.62 87 LYS A C 1
ATOM 691 O O . LYS A 1 87 ? 10.712 4.094 -15.033 1.00 75.62 87 LYS A O 1
ATOM 696 N N . LYS A 1 88 ? 11.905 4.435 -16.891 1.00 78.00 88 LYS A N 1
ATOM 697 C CA . LYS A 1 88 ? 12.618 3.152 -16.842 1.00 78.00 88 LYS A CA 1
ATOM 698 C C . LYS A 1 88 ? 13.411 2.974 -15.541 1.00 78.00 88 LYS A C 1
ATOM 700 O O . LYS A 1 88 ? 13.356 1.903 -14.942 1.00 78.00 88 LYS A O 1
ATOM 705 N N . ALA A 1 89 ? 14.095 4.018 -15.070 1.00 73.62 89 ALA A N 1
ATOM 706 C CA . ALA A 1 89 ? 14.821 3.992 -13.801 1.00 73.62 89 ALA A CA 1
ATOM 707 C C . ALA A 1 89 ? 13.886 3.891 -12.582 1.00 73.62 89 ALA A C 1
ATOM 709 O O . ALA A 1 89 ? 14.190 3.151 -11.645 1.00 73.62 89 ALA A O 1
ATOM 710 N N . LEU A 1 90 ? 12.740 4.584 -12.614 1.00 73.81 90 LEU A N 1
ATOM 711 C CA . LEU A 1 90 ? 11.696 4.460 -11.596 1.00 73.81 90 LEU A CA 1
ATOM 712 C C . LEU A 1 90 ? 11.078 3.053 -11.614 1.00 73.81 90 LEU A C 1
ATOM 714 O O . LEU A 1 90 ? 11.340 2.283 -10.695 1.00 73.81 90 LEU A O 1
ATOM 718 N N . TYR A 1 91 ? 10.330 2.680 -12.657 1.00 69.62 91 TYR A N 1
ATOM 719 C CA . TYR A 1 91 ? 9.557 1.426 -12.725 1.00 69.62 91 TYR A CA 1
ATOM 720 C C . TYR A 1 91 ? 10.430 0.162 -12.806 1.00 69.62 91 TYR A C 1
ATOM 722 O O . TYR A 1 91 ? 10.042 -0.895 -12.316 1.00 69.62 91 TYR A O 1
ATOM 730 N N . GLY A 1 92 ? 11.627 0.252 -13.390 1.00 65.50 92 GLY A N 1
ATOM 731 C CA . GLY A 1 92 ? 12.563 -0.866 -13.537 1.00 65.50 92 GLY A CA 1
ATOM 732 C C . GLY A 1 92 ? 13.631 -0.953 -12.441 1.00 65.50 92 GLY A C 1
ATOM 733 O O . GLY A 1 92 ? 14.515 -1.810 -12.515 1.00 65.50 92 GLY A O 1
ATOM 734 N N . GLY A 1 93 ? 13.616 -0.069 -11.442 1.00 71.19 93 GLY A N 1
ATOM 735 C CA . GLY A 1 93 ? 14.683 0.066 -10.445 1.00 71.19 93 GLY A CA 1
ATOM 736 C C . GLY A 1 93 ? 14.471 -0.702 -9.133 1.00 71.19 93 GLY A C 1
ATOM 737 O O . GLY A 1 93 ? 13.518 -1.455 -8.952 1.00 71.19 93 GLY A O 1
ATOM 738 N N . ARG A 1 94 ? 15.380 -0.475 -8.171 1.00 74.19 94 ARG A N 1
ATOM 739 C CA . ARG A 1 94 ? 15.230 -0.919 -6.766 1.00 74.19 94 ARG A CA 1
ATOM 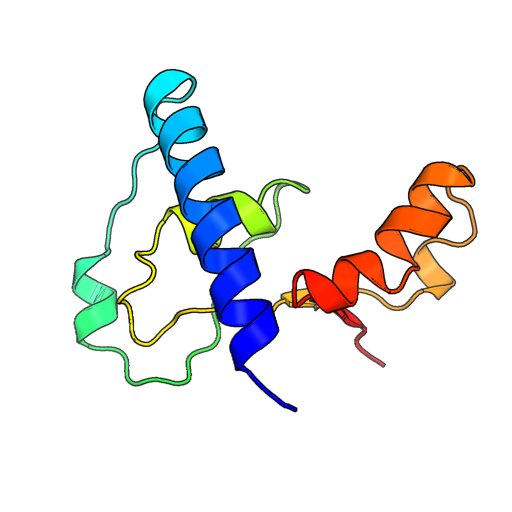740 C C . ARG A 1 94 ? 14.195 -0.093 -5.989 1.00 74.19 94 ARG A C 1
ATOM 742 O O . ARG A 1 94 ? 13.727 -0.537 -4.948 1.00 74.19 94 ARG A O 1
ATOM 749 N N . PHE A 1 95 ? 13.814 1.071 -6.513 1.00 75.25 95 PHE A N 1
ATOM 750 C CA . PHE A 1 95 ? 12.844 1.976 -5.898 1.00 75.25 95 PHE A CA 1
ATOM 751 C C . PHE A 1 95 ? 11.466 1.321 -5.704 1.00 75.25 95 PHE A C 1
ATOM 753 O O . PHE A 1 95 ? 10.942 1.324 -4.595 1.00 75.25 95 PHE A O 1
ATOM 760 N N . PHE A 1 96 ? 10.921 0.666 -6.737 1.00 75.88 96 PHE A N 1
ATOM 761 C CA . PHE A 1 96 ? 9.644 -0.057 -6.630 1.00 75.88 96 PHE A CA 1
ATOM 762 C C . PHE A 1 96 ? 9.711 -1.216 -5.632 1.00 75.88 96 PHE A C 1
ATOM 764 O O . PHE A 1 96 ? 8.769 -1.429 -4.875 1.00 75.88 96 PHE A O 1
ATOM 771 N N . GLN A 1 97 ? 10.851 -1.904 -5.553 1.00 79.88 97 GLN A N 1
ATOM 772 C CA . GLN A 1 97 ? 11.053 -2.985 -4.583 1.00 79.88 97 GLN A CA 1
ATOM 773 C C . GLN A 1 97 ? 11.075 -2.468 -3.142 1.00 79.88 97 GLN A C 1
ATOM 775 O O . GLN A 1 97 ? 10.568 -3.137 -2.245 1.00 79.88 97 GLN A O 1
ATOM 780 N N . TRP A 1 98 ? 11.629 -1.274 -2.902 1.00 75.50 98 TRP A N 1
ATOM 781 C CA . TRP A 1 98 ? 11.566 -0.626 -1.589 1.00 75.50 98 TRP A CA 1
ATOM 782 C C . TRP A 1 98 ? 10.145 -0.213 -1.208 1.00 75.50 98 TRP A C 1
ATOM 784 O O . TRP A 1 98 ? 9.792 -0.314 -0.038 1.00 75.50 98 TRP A O 1
ATOM 794 N N . LEU A 1 99 ? 9.318 0.159 -2.189 1.00 78.12 99 LEU A N 1
ATOM 795 C CA . LEU A 1 99 ? 7.878 0.396 -2.022 1.00 78.12 99 LEU A CA 1
ATOM 796 C C . LEU A 1 99 ? 7.043 -0.900 -1.965 1.00 78.12 99 LEU A C 1
ATOM 798 O O . LEU A 1 99 ? 5.815 -0.854 -2.020 1.00 78.12 99 LEU A O 1
ATOM 802 N N . GLY A 1 100 ? 7.693 -2.065 -1.881 1.00 82.44 100 GLY A N 1
ATOM 803 C CA . GLY A 1 100 ? 7.030 -3.359 -1.739 1.00 82.44 100 GLY A CA 1
ATOM 804 C C . GLY A 1 100 ? 6.444 -3.932 -3.031 1.00 82.44 100 GLY A C 1
ATOM 805 O O . GLY A 1 100 ? 5.646 -4.862 -2.956 1.00 82.44 100 GLY A O 1
ATOM 806 N N . ALA A 1 101 ? 6.815 -3.408 -4.202 1.00 86.62 101 ALA A N 1
ATOM 807 C CA . ALA A 1 101 ? 6.399 -3.927 -5.502 1.00 86.62 101 ALA A CA 1
ATOM 808 C C . ALA A 1 101 ? 7.451 -4.887 -6.087 1.00 86.62 101 ALA A C 1
ATOM 810 O O . ALA A 1 101 ? 8.594 -4.500 -6.349 1.00 86.62 101 ALA A O 1
ATOM 811 N N . TYR A 1 102 ? 7.058 -6.142 -6.317 1.00 86.44 102 TYR A N 1
ATOM 812 C CA . TYR A 1 102 ? 7.945 -7.211 -6.782 1.00 86.44 102 TYR A CA 1
ATOM 813 C C . TYR A 1 102 ? 7.508 -7.755 -8.145 1.00 86.44 102 TYR A C 1
ATOM 815 O O . TYR A 1 102 ? 6.321 -8.026 -8.335 1.00 86.44 102 TYR A O 1
ATOM 823 N N . PRO A 1 103 ? 8.438 -7.926 -9.103 1.00 82.19 103 PRO A N 1
ATOM 824 C CA . PRO A 1 103 ? 8.102 -8.399 -10.436 1.00 82.19 103 PRO A CA 1
ATOM 825 C C . PRO A 1 103 ? 7.653 -9.863 -10.414 1.00 82.19 103 PRO A C 1
ATOM 827 O O . PRO A 1 103 ? 8.246 -10.701 -9.734 1.00 82.19 103 PRO A O 1
ATOM 830 N N . THR A 1 104 ? 6.637 -10.166 -11.212 1.00 79.50 104 THR A N 1
ATOM 831 C CA . THR A 1 104 ? 6.301 -11.539 -11.607 1.00 79.50 104 THR A CA 1
ATOM 832 C C . THR A 1 104 ? 7.278 -12.046 -12.657 1.00 79.50 104 THR A C 1
ATOM 834 O O . THR A 1 104 ? 7.834 -11.249 -13.419 1.00 79.50 104 THR A O 1
ATOM 837 N N . ARG A 1 105 ? 7.536 -13.359 -12.624 1.00 61.19 105 ARG A N 1
ATOM 838 C CA . ARG A 1 105 ? 8.360 -14.053 -13.620 1.00 61.19 105 ARG A CA 1
ATOM 839 C C . ARG A 1 105 ? 7.712 -13.993 -14.995 1.00 61.19 105 ARG A C 1
ATOM 841 O O . ARG A 1 105 ? 6.468 -14.099 -15.045 1.00 61.19 105 ARG A O 1
#

Foldseek 3Di:
DPCVLLLVVLQVLLVVLLVVCVVPHPLDAPDVVVLVVDDPPDDDDDDDDDPCCLVNVVNNPHSPRSNPPDAAEAAALVVCPPPDPVVSCCRVHCNNVSNRYDYDD

Radius of gyration: 14.84 Å; chains: 1; bounding box: 32×32×37 Å

Sequence (105 aa):
MNQTIPKILHTTLWIIFRRLLKASTRFVVEGKEHLAAIGAPAIFASNHQSEMDPVLIPGALTPRSPFFPIYYVARGKGKYEDLHPLKKALYGGRFFQWLGAYPTR

Secondary structure (DSSP, 8-state):
--THHHHHHHHHHHHHHHHHHHHHS------GGGGGGSPSS---------TTHHHHHHHHS-TTSTT-S--EEE--GGGGTTS-HHHHHHHTSHHHHHTTEEE--